Protein AF-A0A2D3W670-F1 (afdb_monomer_lite)

Secondary structure (DSSP, 8-state):
--GGGGGGSTT-------SS--HHHHHHHHHHHHHHHHHHHHHHHTTPPP-PPP----GGG--------TTSSS------HHHHHHHHHHHHHHHHHHHHTT-HHHHHHHHHHHHHHHH-

InterPro domains:
  IPR001943 UVR domain [PF02151] (85-119)
  IPR001943 UVR domain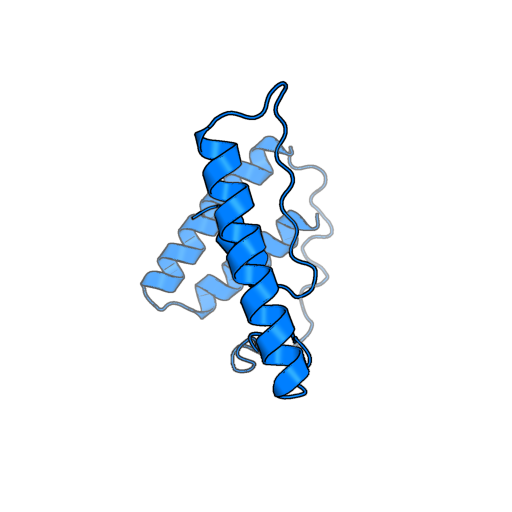 [PS50151] (85-120)
  IPR004807 UvrABC system, subunit B [PTHR24029] (1-119)
  IPR024759 UvrB, YAD/RRR-motif-containing domain [PF12344] (16-57)
  IPR027417 P-loop containing nucleoside triphosphate hydrolase [G3DSA:3.40.50.300] (1-61)
  IPR036876 UVR domain superfamily [SSF46600] (72-119)

Structure (mmCIF, N/CA/C/O backbone):
data_AF-A0A2D3W670-F1
#
_entry.id   AF-A0A2D3W670-F1
#
loop_
_atom_site.group_PDB
_atom_site.id
_atom_site.type_symbol
_atom_site.label_atom_id
_atom_site.label_alt_id
_atom_site.label_comp_id
_atom_site.label_asym_id
_atom_site.label_entity_id
_atom_site.label_seq_id
_atom_site.pdbx_PDB_ins_code
_atom_site.Cartn_x
_atom_site.Cartn_y
_atom_site.Cartn_z
_atom_site.occupancy
_atom_site.B_iso_or_equiv
_atom_site.auth_seq_id
_atom_site.auth_comp_id
_atom_site.auth_asym_id
_atom_site.auth_atom_id
_atom_site.pdbx_PDB_model_num
ATOM 1 N N . GLN A 1 1 ? 5.310 7.045 -2.712 1.00 75.38 1 GLN A N 1
ATOM 2 C CA . GLN A 1 1 ? 4.789 6.709 -1.367 1.00 75.38 1 GLN A CA 1
ATOM 3 C C . GLN A 1 1 ? 3.412 6.044 -1.458 1.00 75.38 1 GLN A C 1
ATOM 5 O O . GLN A 1 1 ? 3.336 4.850 -1.210 1.00 75.38 1 GLN A O 1
ATOM 10 N N . THR A 1 2 ? 2.357 6.732 -1.910 1.00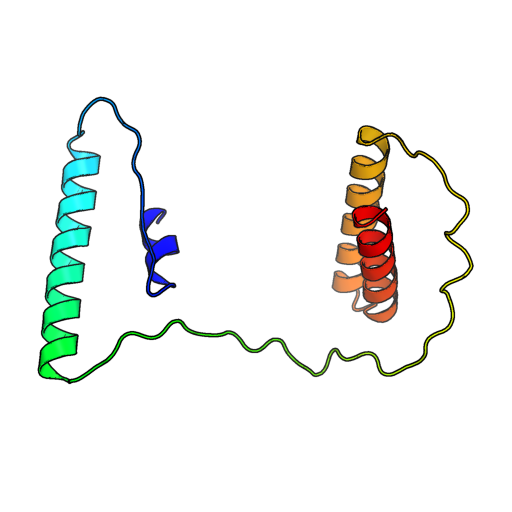 84.62 2 THR A N 1
ATOM 11 C CA . THR A 1 2 ? 0.984 6.175 -1.930 1.00 84.62 2 THR A CA 1
ATOM 12 C C . THR A 1 2 ? 0.784 5.019 -2.918 1.00 84.62 2 THR A C 1
ATOM 14 O O . THR A 1 2 ? 0.377 3.939 -2.505 1.00 84.62 2 THR A O 1
ATOM 17 N N . MET A 1 3 ? 1.154 5.191 -4.195 1.00 88.12 3 MET A N 1
ATOM 18 C CA . MET A 1 3 ? 0.984 4.151 -5.231 1.00 88.12 3 MET A CA 1
ATOM 19 C C . MET A 1 3 ? 1.774 2.867 -4.935 1.00 88.12 3 MET A C 1
ATOM 21 O O . MET A 1 3 ? 1.303 1.764 -5.187 1.00 88.12 3 MET A O 1
ATOM 25 N N . GLY A 1 4 ? 2.957 3.003 -4.327 1.00 87.88 4 GLY A N 1
ATOM 26 C CA . GLY A 1 4 ? 3.829 1.872 -3.992 1.00 87.88 4 GLY A CA 1
ATOM 27 C C . GLY A 1 4 ? 3.239 0.909 -2.958 1.00 87.88 4 GLY A C 1
ATOM 28 O O . GLY A 1 4 ? 3.689 -0.227 -2.866 1.00 87.88 4 GLY A O 1
ATOM 29 N N . ARG A 1 5 ? 2.205 1.318 -2.211 1.00 89.56 5 ARG A N 1
ATOM 30 C CA . ARG A 1 5 ? 1.482 0.415 -1.303 1.00 89.56 5 ARG A CA 1
ATOM 31 C C . ARG A 1 5 ? 0.738 -0.681 -2.067 1.00 89.56 5 ARG A C 1
ATOM 33 O O . ARG A 1 5 ? 0.681 -1.807 -1.584 1.00 89.56 5 ARG A O 1
ATOM 40 N N . ALA A 1 6 ? 0.233 -0.373 -3.263 1.00 91.38 6 ALA A N 1
ATOM 41 C CA . ALA A 1 6 ? -0.463 -1.338 -4.111 1.00 91.38 6 ALA A CA 1
ATOM 42 C C . ALA A 1 6 ? 0.492 -2.359 -4.758 1.00 91.38 6 ALA A C 1
ATOM 44 O O . ALA A 1 6 ? 0.078 -3.474 -5.047 1.00 91.38 6 ALA A O 1
ATOM 45 N N . ALA A 1 7 ? 1.779 -2.029 -4.918 1.00 91.06 7 ALA A N 1
ATOM 46 C CA . ALA A 1 7 ? 2.764 -2.876 -5.602 1.00 91.06 7 ALA A CA 1
ATOM 47 C C . ALA A 1 7 ? 3.150 -4.165 -4.845 1.00 91.06 7 ALA A C 1
ATOM 49 O O . ALA A 1 7 ? 3.924 -4.967 -5.352 1.00 91.06 7 ALA A O 1
ATOM 50 N N . ARG A 1 8 ? 2.634 -4.373 -3.626 1.00 88.69 8 ARG A N 1
ATOM 51 C CA . ARG A 1 8 ? 2.875 -5.585 -2.819 1.00 88.69 8 ARG A CA 1
ATOM 52 C C . ARG A 1 8 ? 1.894 -6.724 -3.115 1.00 88.69 8 ARG A C 1
ATOM 54 O O . ARG A 1 8 ? 1.946 -7.755 -2.453 1.00 88.69 8 ARG A O 1
ATOM 61 N N . ASN A 1 9 ? 0.973 -6.519 -4.052 1.00 88.56 9 ASN A N 1
ATOM 62 C CA . ASN A 1 9 ? -0.035 -7.492 -4.442 1.00 88.56 9 ASN A CA 1
ATOM 63 C C . ASN A 1 9 ? -0.027 -7.653 -5.965 1.00 88.56 9 ASN A C 1
ATOM 65 O O . ASN A 1 9 ? 0.076 -6.663 -6.688 1.00 88.56 9 ASN A O 1
ATOM 69 N N . ILE A 1 10 ? -0.191 -8.888 -6.439 1.00 90.12 10 ILE A N 1
ATOM 70 C CA . ILE A 1 10 ? -0.263 -9.214 -7.869 1.00 90.12 10 ILE A CA 1
ATOM 71 C C . ILE A 1 10 ? -1.364 -8.436 -8.612 1.00 90.12 10 ILE A C 1
ATOM 73 O O . ILE A 1 10 ? -1.161 -7.970 -9.728 1.00 90.12 10 ILE A O 1
ATOM 77 N N . ASN A 1 11 ? -2.503 -8.211 -7.954 1.00 89.31 11 ASN A N 1
ATOM 78 C CA . ASN A 1 11 ? -3.651 -7.470 -8.475 1.00 89.31 11 ASN A CA 1
ATOM 79 C C . ASN A 1 11 ? -3.674 -6.014 -7.987 1.00 89.31 11 ASN A C 1
ATOM 81 O O . ASN A 1 11 ? -4.727 -5.374 -7.975 1.00 89.31 11 ASN A O 1
ATOM 85 N N . GLY A 1 12 ? -2.527 -5.482 -7.558 1.00 91.69 12 GLY A N 1
ATOM 86 C CA . GLY A 1 12 ? -2.387 -4.108 -7.099 1.00 91.69 12 GLY A CA 1
ATOM 87 C C . GLY A 1 12 ? -2.842 -3.095 -8.148 1.00 91.69 12 GLY A C 1
ATOM 88 O O . GLY A 1 12 ? -2.318 -3.057 -9.260 1.00 91.69 12 GLY A O 1
ATOM 89 N N . ARG A 1 13 ? -3.808 -2.244 -7.786 1.00 93.31 13 ARG A N 1
ATOM 90 C CA . ARG A 1 13 ? -4.333 -1.168 -8.638 1.00 93.31 13 ARG A CA 1
ATOM 91 C C . ARG A 1 13 ? -4.428 0.135 -7.854 1.00 93.31 13 ARG A C 1
ATOM 93 O O . ARG A 1 13 ? -4.619 0.126 -6.640 1.00 93.31 13 ARG A O 1
ATOM 100 N N . VAL A 1 14 ? -4.299 1.253 -8.562 1.00 94.31 14 VAL A N 1
ATOM 101 C CA . VAL A 1 14 ? -4.458 2.601 -8.008 1.00 94.31 14 VAL A CA 1
ATOM 102 C C . VAL A 1 14 ? -5.503 3.332 -8.835 1.00 94.31 14 VAL A C 1
ATOM 104 O O . VAL A 1 14 ? -5.388 3.393 -10.055 1.00 94.31 14 VAL A O 1
ATOM 107 N N . LEU A 1 15 ? -6.499 3.900 -8.160 1.00 93.44 15 LEU A N 1
ATOM 108 C CA . LEU A 1 15 ? -7.519 4.755 -8.758 1.00 93.44 15 LEU A CA 1
ATOM 109 C C . LEU A 1 15 ? -7.259 6.192 -8.305 1.00 93.44 15 LEU A C 1
ATOM 111 O O . LEU A 1 15 ? -7.133 6.449 -7.108 1.00 93.44 15 LEU A O 1
ATOM 115 N N . MET A 1 16 ? -7.141 7.115 -9.257 1.00 92.56 16 MET A N 1
ATOM 116 C CA . MET A 1 16 ? -6.983 8.544 -8.992 1.00 92.56 16 MET A CA 1
ATOM 117 C C . MET A 1 16 ? -8.256 9.262 -9.428 1.00 92.56 16 MET A C 1
ATOM 119 O O . MET A 1 16 ? -8.551 9.312 -10.617 1.00 92.56 16 MET A O 1
ATOM 123 N N . PHE A 1 17 ? -9.002 9.807 -8.470 1.00 95.00 17 PHE A N 1
ATOM 124 C CA . PHE A 1 17 ? -10.178 10.627 -8.751 1.00 95.00 17 PHE A CA 1
ATOM 125 C C . PHE A 1 17 ? -9.740 12.079 -8.924 1.00 95.00 17 PHE A C 1
ATOM 127 O O . PHE A 1 17 ? -9.301 12.713 -7.966 1.00 95.00 17 PHE A O 1
ATOM 134 N N . ALA A 1 18 ? -9.820 12.584 -10.151 1.00 93.75 18 ALA A N 1
ATOM 135 C CA . ALA A 1 18 ? -9.494 13.961 -10.489 1.00 93.75 18 ALA A CA 1
ATOM 136 C C . ALA A 1 18 ? -10.287 14.393 -11.725 1.00 93.75 18 ALA A C 1
ATOM 138 O O . ALA A 1 18 ? -10.558 13.577 -12.602 1.00 93.75 18 ALA A O 1
ATOM 139 N N . GLU A 1 19 ? -10.621 15.678 -11.802 1.00 95.62 19 GLU A N 1
ATOM 140 C CA . GLU A 1 19 ? -11.304 16.267 -12.961 1.00 95.62 19 GLU A CA 1
ATOM 141 C C . GLU A 1 19 ? -10.348 16.486 -14.144 1.00 95.62 19 GLU A C 1
ATOM 143 O O . GLU A 1 19 ? -10.726 16.341 -15.302 1.00 95.62 19 GLU A O 1
ATOM 148 N N . LYS A 1 20 ? -9.076 16.781 -13.853 1.00 95.44 20 LYS A N 1
ATOM 149 C CA . LYS A 1 20 ? -8.014 16.946 -14.850 1.00 95.44 20 LYS A CA 1
ATOM 150 C C . LYS A 1 20 ? -6.719 16.289 -14.398 1.00 95.44 20 LYS A C 1
ATOM 152 O O . LYS A 1 20 ? -6.447 16.172 -13.201 1.00 95.44 20 LYS A O 1
ATOM 157 N N . ILE A 1 21 ? -5.888 15.913 -15.364 1.00 94.50 21 ILE A N 1
ATOM 158 C CA . ILE A 1 21 ? -4.539 15.413 -15.102 1.00 94.50 21 ILE A CA 1
ATOM 159 C C . ILE A 1 21 ? -3.634 16.616 -14.834 1.00 94.50 21 ILE A C 1
ATOM 161 O O . ILE A 1 21 ? -3.506 17.507 -15.666 1.00 94.50 21 ILE A O 1
ATOM 165 N N . THR A 1 22 ? -3.025 16.649 -13.651 1.00 96.94 22 THR A N 1
ATOM 166 C CA . THR A 1 22 ? -1.995 17.641 -13.306 1.00 96.94 22 THR A CA 1
ATOM 167 C C . THR A 1 22 ? -0.611 17.148 -13.730 1.00 96.94 22 THR A C 1
ATOM 169 O O . THR A 1 22 ? -0.389 15.939 -13.810 1.00 96.94 22 THR A O 1
ATOM 172 N N . ASP A 1 23 ? 0.358 18.047 -13.901 1.00 95.94 23 ASP A N 1
ATOM 173 C CA . ASP A 1 23 ? 1.739 17.678 -14.259 1.00 95.94 23 ASP A CA 1
ATOM 174 C C . ASP A 1 23 ? 2.362 16.682 -13.266 1.00 95.94 23 ASP A C 1
ATOM 176 O O . ASP A 1 23 ? 3.094 15.766 -13.642 1.00 95.94 23 ASP A O 1
ATOM 180 N N . SER A 1 24 ? 2.041 16.821 -11.975 1.00 94.38 24 SER A N 1
ATOM 181 C CA . SER A 1 24 ? 2.471 15.885 -10.930 1.00 94.38 24 SER A CA 1
ATOM 182 C C . SER A 1 24 ? 1.864 14.494 -11.117 1.00 94.38 24 SER A C 1
ATOM 184 O O . SER A 1 24 ? 2.560 13.491 -10.942 1.00 94.38 24 SER A O 1
ATOM 186 N N . MET A 1 25 ? 0.583 14.417 -11.492 1.00 93.88 25 MET A N 1
ATOM 187 C CA . MET A 1 25 ? -0.064 13.146 -11.826 1.00 93.88 25 MET A CA 1
ATOM 188 C C . MET A 1 25 ? 0.563 12.532 -13.072 1.00 93.88 25 MET A C 1
ATOM 190 O O . MET A 1 25 ? 0.871 11.345 -13.059 1.00 93.88 25 MET A O 1
ATOM 194 N N . GLN A 1 26 ? 0.807 13.333 -14.109 1.00 94.94 26 GLN A N 1
ATOM 195 C CA . GLN A 1 26 ? 1.417 12.865 -15.348 1.00 94.94 26 GLN A CA 1
ATOM 196 C C . GLN A 1 26 ? 2.798 12.253 -15.093 1.00 94.94 26 GLN A C 1
ATOM 198 O O . GLN A 1 26 ? 3.020 11.094 -15.437 1.00 94.94 26 GLN A O 1
ATOM 203 N N . LYS A 1 27 ? 3.682 12.964 -14.380 1.00 95.56 27 LYS A N 1
ATOM 204 C CA . LYS A 1 27 ? 5.013 12.453 -14.001 1.00 95.56 27 LYS A CA 1
ATOM 205 C C . LYS A 1 27 ? 4.929 11.153 -13.195 1.00 95.56 27 LYS A C 1
ATOM 207 O O . LYS A 1 27 ? 5.720 10.230 -13.408 1.00 95.56 27 LYS A O 1
ATOM 212 N N . ALA A 1 28 ? 3.976 11.063 -12.263 1.00 94.06 28 ALA A N 1
ATOM 213 C CA . ALA A 1 28 ? 3.781 9.873 -11.437 1.00 94.06 28 ALA A CA 1
ATOM 214 C C . ALA A 1 28 ? 3.285 8.667 -12.253 1.00 94.06 28 ALA A C 1
ATOM 216 O O . ALA A 1 28 ? 3.793 7.556 -12.072 1.00 94.06 28 ALA A O 1
ATOM 217 N N . ILE A 1 29 ? 2.325 8.885 -13.156 1.00 94.00 29 ILE A N 1
ATOM 218 C CA . ILE A 1 29 ? 1.792 7.863 -14.064 1.00 94.00 29 ILE A CA 1
ATOM 219 C C . ILE A 1 29 ? 2.896 7.376 -14.999 1.00 94.00 29 ILE A C 1
ATOM 221 O O . ILE A 1 29 ? 3.155 6.177 -15.049 1.00 94.00 29 ILE A O 1
ATOM 225 N N . GLU A 1 30 ? 3.603 8.285 -15.667 1.00 95.88 30 GLU A N 1
ATOM 226 C CA . GLU A 1 30 ? 4.663 7.953 -16.622 1.00 95.88 30 GLU A CA 1
ATOM 227 C C . GLU A 1 30 ? 5.791 7.151 -15.965 1.00 95.88 30 GLU A C 1
ATOM 229 O O . GLU A 1 30 ? 6.180 6.090 -16.455 1.00 95.88 30 GLU A O 1
ATOM 234 N N . THR A 1 31 ? 6.254 7.585 -14.789 1.00 95.19 31 THR A N 1
ATOM 235 C CA . THR A 1 31 ? 7.278 6.853 -14.029 1.00 95.19 31 THR A CA 1
ATOM 236 C C . THR A 1 31 ? 6.799 5.451 -13.648 1.00 95.19 31 THR A C 1
ATOM 238 O O . THR A 1 31 ? 7.574 4.493 -13.692 1.00 95.19 31 THR A O 1
ATOM 241 N N . THR A 1 32 ? 5.525 5.313 -13.271 1.00 94.94 32 THR A N 1
ATOM 242 C CA . THR A 1 32 ? 4.934 4.022 -12.892 1.00 94.94 32 THR A CA 1
ATOM 243 C C . THR A 1 32 ? 4.828 3.091 -14.098 1.00 94.94 32 THR A C 1
ATOM 245 O O . THR A 1 32 ? 5.242 1.936 -14.004 1.00 94.94 32 THR A O 1
ATOM 248 N N . MET A 1 33 ? 4.355 3.596 -15.239 1.00 94.69 33 MET A N 1
ATOM 249 C CA . MET A 1 33 ? 4.235 2.830 -16.482 1.00 94.69 33 MET A CA 1
ATOM 250 C C . MET A 1 33 ? 5.606 2.404 -17.013 1.00 94.69 33 MET A C 1
ATOM 252 O O . MET A 1 33 ? 5.797 1.234 -17.336 1.00 94.69 33 MET A O 1
ATOM 256 N N . ARG A 1 34 ? 6.598 3.306 -17.002 1.00 96.88 34 ARG A N 1
ATOM 257 C CA . ARG A 1 34 ? 7.977 2.991 -17.401 1.00 96.88 34 ARG A CA 1
ATOM 258 C C . ARG A 1 34 ? 8.575 1.869 -16.553 1.00 96.88 34 ARG A C 1
ATOM 260 O O . ARG A 1 34 ? 9.166 0.939 -17.091 1.00 96.88 34 ARG A O 1
ATOM 267 N N . ARG A 1 35 ? 8.428 1.938 -15.225 1.00 96.06 35 ARG A N 1
ATOM 268 C CA . ARG A 1 35 ? 8.932 0.892 -14.317 1.00 96.06 35 ARG A CA 1
ATOM 269 C C . ARG A 1 35 ? 8.237 -0.445 -14.550 1.00 96.06 35 ARG A C 1
ATOM 271 O O . ARG A 1 35 ? 8.910 -1.470 -14.555 1.00 96.06 35 ARG A O 1
ATOM 278 N N . ARG A 1 36 ? 6.919 -0.426 -14.760 1.00 94.56 36 ARG A N 1
ATOM 279 C CA . ARG A 1 36 ? 6.131 -1.629 -15.030 1.00 94.56 36 ARG A CA 1
ATOM 280 C C . ARG A 1 36 ? 6.571 -2.320 -16.321 1.00 94.56 36 ARG A C 1
ATOM 282 O O . ARG A 1 36 ? 6.784 -3.523 -16.294 1.00 94.56 36 ARG A O 1
ATOM 289 N N . ALA A 1 37 ? 6.788 -1.567 -17.398 1.00 96.12 37 ALA A N 1
ATOM 290 C CA . ALA A 1 37 ? 7.246 -2.122 -18.672 1.00 96.12 37 ALA A CA 1
ATOM 291 C C . ALA A 1 37 ? 8.608 -2.829 -18.548 1.00 96.12 37 ALA A C 1
ATOM 293 O O . ALA A 1 37 ? 8.777 -3.936 -19.046 1.00 96.12 37 ALA A O 1
ATOM 294 N N . ILE A 1 38 ? 9.561 -2.228 -17.821 1.00 96.50 38 ILE A N 1
ATOM 295 C CA . ILE A 1 38 ? 10.875 -2.844 -17.563 1.00 96.50 38 ILE A CA 1
ATOM 296 C C . ILE A 1 38 ? 10.722 -4.142 -16.757 1.00 96.50 38 ILE A C 1
ATOM 298 O O . ILE A 1 38 ? 11.374 -5.135 -17.058 1.00 96.50 38 ILE A O 1
ATOM 302 N N . GLN A 1 39 ? 9.854 -4.144 -15.742 1.00 94.75 39 GLN A N 1
ATOM 303 C CA . GLN A 1 39 ? 9.591 -5.329 -14.920 1.00 94.75 39 GLN A CA 1
ATOM 304 C C . GLN A 1 39 ? 8.919 -6.448 -15.722 1.00 94.75 39 GLN A C 1
ATOM 306 O O . GLN A 1 39 ? 9.286 -7.606 -15.563 1.00 94.75 39 GLN A O 1
ATOM 311 N N . GLU A 1 40 ? 7.955 -6.120 -16.583 1.00 94.25 40 GLU A N 1
ATOM 312 C CA . GLU A 1 40 ? 7.285 -7.091 -17.453 1.00 94.25 40 GLU A CA 1
ATOM 313 C C . GLU A 1 40 ? 8.264 -7.697 -18.465 1.00 94.25 40 GLU A C 1
ATOM 315 O O . GLU A 1 40 ? 8.294 -8.918 -18.603 1.00 94.25 40 GLU A O 1
ATOM 320 N N . ALA A 1 41 ? 9.121 -6.880 -19.087 1.00 96.00 41 ALA A N 1
ATOM 321 C CA . ALA A 1 41 ? 10.167 -7.357 -19.991 1.00 96.00 41 ALA A CA 1
ATOM 322 C C . ALA A 1 41 ? 11.167 -8.279 -19.275 1.00 96.00 41 ALA A C 1
ATOM 324 O O . ALA A 1 41 ? 11.428 -9.385 -19.739 1.00 96.00 41 ALA A O 1
ATOM 325 N N . PHE A 1 42 ? 11.658 -7.867 -18.102 1.00 96.88 42 PHE A N 1
ATOM 326 C CA . PHE A 1 42 ? 12.568 -8.679 -17.293 1.00 96.88 42 PHE A CA 1
ATOM 327 C C . PHE A 1 42 ? 11.933 -10.016 -16.888 1.00 96.88 42 PHE A C 1
ATOM 329 O O . PHE A 1 42 ? 12.568 -11.064 -16.988 1.00 96.88 42 PHE A O 1
ATOM 336 N N . ASN A 1 43 ? 10.663 -9.992 -16.476 1.00 95.25 43 ASN A N 1
ATOM 337 C CA . ASN A 1 43 ? 9.929 -11.196 -16.107 1.00 95.25 43 ASN A CA 1
ATOM 338 C C . ASN A 1 43 ? 9.742 -12.145 -17.296 1.00 95.25 43 ASN A C 1
ATOM 340 O O . ASN A 1 43 ? 9.874 -13.352 -17.118 1.00 95.25 43 ASN A O 1
ATOM 344 N N . GLN A 1 44 ? 9.452 -11.622 -18.490 1.00 94.50 44 GLN A N 1
ATOM 345 C CA . GLN A 1 44 ? 9.323 -12.428 -19.707 1.00 94.50 44 GLN A CA 1
ATOM 346 C C . GLN A 1 44 ? 10.656 -13.062 -20.110 1.00 94.50 44 GLN A C 1
ATOM 348 O O . GLN A 1 44 ? 10.698 -14.259 -20.374 1.00 94.50 44 GLN A O 1
ATOM 353 N N . GLU A 1 45 ? 11.739 -12.284 -20.098 1.00 95.88 45 GLU A N 1
ATOM 354 C CA . GLU A 1 45 ? 13.086 -12.755 -20.437 1.00 95.88 45 GLU A CA 1
ATOM 355 C C . GLU A 1 45 ? 13.571 -13.861 -19.487 1.00 95.88 45 GLU A C 1
ATOM 357 O O . GLU A 1 45 ? 14.207 -14.819 -19.918 1.00 95.88 45 GLU A O 1
ATOM 362 N N . HIS A 1 46 ? 13.218 -13.770 -18.201 1.00 95.25 46 HIS A N 1
ATOM 363 C CA . HIS A 1 46 ? 13.670 -14.703 -17.164 1.00 95.25 46 HIS A CA 1
ATOM 364 C C . HIS A 1 46 ? 12.623 -15.763 -16.777 1.00 95.25 46 HIS A C 1
ATOM 366 O O . HIS A 1 46 ? 12.847 -16.529 -15.840 1.00 95.25 46 HIS A O 1
ATOM 372 N N . GLY A 1 47 ? 11.464 -15.805 -17.444 1.00 93.25 47 GLY A N 1
ATOM 373 C CA . GLY A 1 47 ? 10.379 -16.742 -17.124 1.00 93.25 47 GLY A CA 1
ATOM 374 C C . GLY A 1 47 ? 9.788 -16.577 -15.713 1.00 93.25 47 GLY A C 1
ATOM 375 O O . GLY A 1 47 ? 9.281 -17.536 -15.130 1.00 93.25 47 GLY A O 1
ATOM 376 N N . ILE A 1 48 ? 9.857 -15.377 -15.130 1.00 92.88 48 ILE A N 1
ATOM 377 C CA . ILE A 1 48 ? 9.385 -15.100 -13.768 1.00 92.88 48 ILE A CA 1
ATOM 378 C C . ILE A 1 48 ? 7.876 -14.859 -13.788 1.00 92.88 48 ILE A C 1
ATOM 380 O O . ILE A 1 48 ? 7.384 -13.897 -14.377 1.00 92.88 48 ILE A O 1
ATOM 384 N N . THR A 1 49 ? 7.130 -15.688 -13.060 1.00 90.00 49 THR A N 1
ATOM 385 C CA . THR A 1 49 ? 5.706 -15.441 -12.798 1.00 90.00 49 THR A CA 1
ATOM 386 C C . THR A 1 49 ? 5.559 -14.624 -11.506 1.00 90.00 49 THR A C 1
ATOM 388 O O . THR A 1 49 ? 6.062 -15.056 -10.464 1.00 90.00 49 THR A O 1
ATOM 391 N N . PRO A 1 50 ? 4.893 -13.454 -11.517 1.00 89.81 50 PRO A N 1
ATOM 392 C CA . PRO A 1 50 ? 4.679 -12.661 -10.308 1.00 89.81 50 PRO A CA 1
ATOM 393 C C . PRO A 1 50 ? 3.851 -13.420 -9.266 1.00 89.81 50 PRO A C 1
ATOM 395 O O . PRO A 1 50 ? 2.810 -13.980 -9.591 1.00 89.81 50 PRO A O 1
ATOM 398 N N . HIS A 1 51 ? 4.271 -13.386 -8.002 1.00 87.50 51 HIS A N 1
ATOM 399 C CA . HIS A 1 51 ? 3.538 -13.984 -6.885 1.00 87.50 51 HIS A CA 1
ATOM 400 C C . HIS A 1 51 ? 3.434 -12.990 -5.725 1.00 87.50 51 HIS A C 1
ATOM 402 O O . HIS A 1 51 ? 4.370 -12.241 -5.443 1.00 87.50 51 HIS A O 1
ATOM 408 N N . SER A 1 52 ? 2.291 -12.981 -5.034 1.00 86.44 52 SER A N 1
ATOM 409 C CA . SER A 1 52 ? 2.122 -12.176 -3.819 1.00 86.44 52 SER A CA 1
ATOM 410 C C . SER A 1 52 ? 2.835 -12.848 -2.645 1.00 86.44 52 SER A C 1
ATOM 412 O O . SER A 1 52 ? 2.637 -14.034 -2.394 1.00 86.44 52 SER A O 1
ATOM 414 N N . THR A 1 53 ? 3.627 -12.095 -1.883 1.00 77.81 53 THR A N 1
ATOM 415 C CA . THR A 1 53 ? 4.278 -12.622 -0.679 1.00 77.81 53 THR A CA 1
ATOM 416 C C . THR A 1 53 ? 3.250 -12.857 0.428 1.00 77.81 53 THR A C 1
ATOM 418 O O . THR A 1 53 ? 2.607 -11.918 0.899 1.00 77.81 53 THR A O 1
ATOM 421 N N . THR A 1 54 ? 3.120 -14.099 0.894 1.00 73.62 54 THR A N 1
ATOM 422 C CA . THR A 1 54 ? 2.346 -14.429 2.096 1.00 73.62 54 THR A CA 1
ATOM 423 C C . THR A 1 54 ? 3.246 -14.331 3.321 1.00 73.62 54 THR A C 1
ATOM 425 O O . THR A 1 54 ? 4.209 -15.088 3.451 1.00 73.62 54 THR A O 1
ATOM 428 N N . ARG A 1 55 ? 2.940 -13.424 4.250 1.00 71.12 55 ARG A N 1
ATOM 429 C CA . ARG A 1 55 ? 3.573 -13.449 5.571 1.00 71.12 55 ARG A CA 1
ATOM 430 C C . ARG A 1 55 ? 2.914 -14.573 6.370 1.00 71.12 55 ARG A C 1
ATOM 432 O O . ARG A 1 55 ? 1.719 -14.483 6.644 1.00 71.12 55 ARG A O 1
ATOM 439 N N . LYS A 1 56 ? 3.660 -15.628 6.712 1.00 62.31 56 LYS A N 1
ATOM 440 C CA . LYS A 1 56 ? 3.171 -16.633 7.663 1.00 62.31 56 LYS A CA 1
ATOM 441 C C . LYS A 1 56 ? 2.962 -15.943 9.011 1.00 62.31 56 LYS A C 1
ATOM 443 O O . LYS A 1 56 ? 3.819 -15.184 9.458 1.00 62.31 56 LYS A O 1
ATOM 448 N N . MET A 1 57 ? 1.787 -16.139 9.592 1.00 58.16 57 MET A N 1
ATOM 449 C CA . MET A 1 57 ? 1.508 -15.733 10.963 1.00 58.16 57 MET A CA 1
ATOM 450 C C . MET A 1 57 ? 2.248 -16.720 11.869 1.00 58.16 57 MET A C 1
ATOM 452 O O . MET A 1 57 ? 2.203 -17.918 11.594 1.00 58.16 57 MET A O 1
ATOM 456 N N . ASP A 1 58 ? 2.968 -16.235 12.880 1.00 56.00 58 ASP A N 1
ATOM 457 C CA . ASP A 1 58 ? 3.683 -17.116 13.806 1.00 56.00 58 ASP A CA 1
ATOM 458 C C . ASP A 1 58 ? 2.681 -18.049 14.498 1.00 56.00 58 ASP A C 1
ATOM 460 O O . ASP A 1 58 ? 1.828 -17.610 15.271 1.00 56.00 58 ASP A O 1
ATOM 464 N N . GLU A 1 59 ? 2.766 -19.348 14.202 1.00 56.12 59 GLU A N 1
ATOM 465 C CA . GLU A 1 59 ? 1.882 -20.370 14.779 1.00 56.12 59 GLU A CA 1
ATOM 466 C C . GLU A 1 59 ? 2.189 -20.663 16.255 1.00 56.12 59 GLU A C 1
ATOM 468 O O . GLU A 1 59 ? 1.391 -21.312 16.925 1.00 56.12 59 GLU A O 1
ATOM 473 N N . ASN A 1 60 ? 3.284 -20.116 16.792 1.00 53.09 60 ASN A N 1
ATOM 474 C CA . ASN A 1 60 ? 3.662 -20.222 18.205 1.00 53.09 60 ASN A CA 1
ATOM 475 C C . ASN A 1 60 ? 2.738 -19.428 19.153 1.00 53.09 60 ASN A C 1
ATOM 477 O O . ASN A 1 60 ? 2.965 -19.416 20.357 1.00 53.09 60 ASN A O 1
ATOM 481 N N . LEU A 1 61 ? 1.700 -18.762 18.628 1.00 50.09 61 LEU A N 1
ATOM 482 C CA . LEU A 1 61 ? 0.629 -18.129 19.408 1.00 50.09 61 LEU A CA 1
ATOM 483 C C . LEU A 1 61 ? -0.686 -18.933 19.392 1.00 50.09 61 LEU A C 1
ATOM 485 O O . LEU A 1 61 ? -1.767 -18.370 19.591 1.00 50.09 61 LEU A O 1
ATOM 489 N N . LYS A 1 62 ? -0.627 -20.243 19.131 1.00 45.44 62 LYS A N 1
ATOM 490 C CA . LYS A 1 62 ? -1.762 -21.137 19.377 1.00 45.44 62 LYS A CA 1
ATOM 491 C C . LYS A 1 62 ? -1.851 -21.398 20.882 1.00 45.44 62 LYS A C 1
ATOM 493 O O . LYS A 1 62 ? -1.076 -22.165 21.435 1.00 45.44 62 LYS A O 1
ATOM 498 N N . LEU A 1 63 ? -2.792 -20.717 21.534 1.00 49.66 63 LEU A N 1
ATOM 499 C CA . LEU A 1 63 ? -3.325 -21.132 22.830 1.00 49.66 63 LEU A CA 1
ATOM 500 C C . LEU A 1 63 ? -4.016 -22.487 22.628 1.00 49.66 63 LEU A C 1
ATOM 502 O O . LEU A 1 63 ? -5.152 -22.548 22.156 1.00 49.66 63 LEU A O 1
ATOM 506 N N . GLU A 1 64 ? -3.315 -23.571 22.940 1.00 47.72 64 GLU A N 1
ATOM 507 C CA . GLU A 1 64 ? -3.964 -24.810 23.353 1.00 47.72 64 GLU A CA 1
ATOM 508 C C . GLU A 1 64 ? -4.622 -24.542 24.709 1.00 47.72 64 GLU A C 1
ATOM 510 O O . GLU A 1 64 ? -3.946 -24.345 25.710 1.00 47.72 64 GLU A O 1
ATOM 515 N N . GLU A 1 65 ? -5.942 -24.381 24.716 1.00 43.66 65 GLU A N 1
ATOM 516 C CA . GLU A 1 65 ? -6.853 -25.362 25.313 1.00 43.66 65 GLU A CA 1
ATOM 517 C C . GLU A 1 65 ? -8.243 -24.785 25.609 1.00 43.66 65 GLU A C 1
ATOM 519 O O . GLU A 1 65 ? -8.426 -23.688 26.129 1.00 43.66 65 GLU A O 1
ATOM 524 N N . GLN A 1 66 ? -9.206 -25.649 25.289 1.00 38.84 66 GLN A N 1
ATOM 525 C CA . GLN A 1 66 ? -10.456 -25.896 25.995 1.00 38.84 66 GLN A CA 1
ATOM 526 C C . GLN A 1 66 ? -11.533 -24.803 25.974 1.00 38.84 66 GLN A C 1
ATOM 528 O O . GLN A 1 66 ? -11.595 -23.840 26.734 1.00 38.84 66 GLN A O 1
ATOM 533 N N . ALA A 1 67 ? -12.480 -25.084 25.080 1.00 45.03 67 ALA A N 1
ATOM 534 C CA . ALA A 1 67 ? -13.905 -24.913 25.276 1.00 45.03 67 ALA A CA 1
ATOM 535 C C . ALA A 1 67 ? -14.340 -24.997 26.752 1.00 45.03 67 ALA A C 1
ATOM 537 O O . ALA A 1 67 ? -14.618 -26.074 27.247 1.00 45.03 67 ALA A O 1
ATOM 538 N N . GLU A 1 68 ? -14.487 -23.852 27.411 1.00 44.28 68 GLU A N 1
ATOM 539 C CA . GLU A 1 68 ? -15.503 -23.617 28.439 1.00 44.28 68 GLU A CA 1
ATOM 540 C C . GLU A 1 68 ? -15.566 -22.115 28.726 1.00 44.28 68 GLU A C 1
ATOM 542 O O . GLU A 1 68 ? -14.768 -21.579 29.477 1.00 44.28 68 GLU A O 1
ATOM 547 N N . LEU A 1 69 ? -16.470 -21.404 28.040 1.00 40.06 69 LEU A N 1
ATOM 548 C CA . LEU A 1 69 ? -17.079 -20.123 28.462 1.00 40.06 69 LEU A CA 1
ATOM 549 C C . LEU A 1 69 ? -18.131 -19.668 27.428 1.00 40.06 69 LEU A C 1
ATOM 551 O O . LEU A 1 69 ? -18.318 -18.475 27.175 1.00 40.06 69 LEU A O 1
ATOM 555 N N . TYR A 1 70 ? -18.843 -20.623 26.817 1.00 39.38 70 TYR A N 1
ATOM 556 C CA . TYR A 1 70 ? -19.944 -20.337 25.890 1.00 39.38 70 TYR A CA 1
ATOM 557 C C . TYR A 1 70 ? -21.213 -19.825 26.609 1.00 39.38 70 TYR A C 1
ATOM 559 O O . TYR A 1 70 ? -22.162 -19.418 25.955 1.00 39.38 70 TYR A O 1
ATOM 567 N N . ASN A 1 71 ? -21.232 -19.754 27.948 1.00 40.09 71 ASN A N 1
ATOM 568 C CA . ASN A 1 71 ? -22.473 -19.541 28.708 1.00 40.09 71 ASN A CA 1
ATOM 569 C C . ASN A 1 71 ? -22.559 -18.275 29.582 1.00 40.09 71 ASN A C 1
ATOM 571 O O . ASN A 1 71 ? -23.516 -18.152 30.339 1.00 40.09 71 ASN A O 1
ATOM 575 N N . VAL A 1 72 ? -21.642 -17.302 29.484 1.00 43.09 72 VAL A N 1
ATOM 576 C CA . VAL A 1 72 ? -21.730 -16.078 30.328 1.00 43.09 72 VAL A CA 1
ATOM 577 C C . VAL A 1 72 ? -22.228 -14.834 29.575 1.00 43.09 72 VAL A C 1
ATOM 579 O O . VAL A 1 72 ? -22.761 -13.920 30.193 1.00 43.09 72 VAL A O 1
ATOM 582 N N . TYR A 1 73 ? -22.155 -14.799 28.240 1.00 43.38 73 TYR A N 1
ATOM 583 C CA . TYR A 1 73 ? -22.520 -13.604 27.456 1.00 43.38 73 TYR A CA 1
ATOM 584 C C . TYR A 1 73 ? -23.848 -13.702 26.694 1.00 43.38 73 TYR A C 1
ATOM 586 O O . TYR A 1 73 ? -24.179 -12.800 25.931 1.00 43.38 73 TYR A O 1
ATOM 594 N N . SER A 1 74 ? -24.665 -14.731 26.943 1.00 41.97 74 SER A N 1
ATOM 595 C CA . SER A 1 74 ? -26.041 -14.805 26.419 1.00 41.97 74 SER A CA 1
ATOM 596 C C . SER A 1 74 ? -27.003 -13.791 27.060 1.00 41.97 74 SER A C 1
ATOM 598 O O . SER A 1 74 ? -28.184 -13.767 26.730 1.00 41.97 74 SER A O 1
ATOM 600 N N . LYS A 1 75 ? -26.520 -12.930 27.967 1.00 47.44 75 LYS A N 1
ATOM 601 C CA . LYS A 1 75 ? -27.320 -11.900 28.639 1.00 47.44 75 LYS A CA 1
ATOM 602 C C . LYS A 1 75 ? -26.608 -10.552 28.666 1.00 47.44 75 LYS A C 1
ATOM 604 O O . LYS A 1 75 ? -26.183 -10.090 29.722 1.00 47.44 75 LYS A O 1
ATOM 609 N N . THR A 1 76 ? -26.479 -9.885 27.524 1.00 46.81 76 THR A N 1
ATOM 610 C CA . THR A 1 76 ? -26.406 -8.413 27.531 1.00 46.81 76 THR A CA 1
ATOM 611 C C . THR A 1 76 ? -26.884 -7.855 26.201 1.00 46.81 76 THR A C 1
ATOM 613 O O . THR A 1 76 ? -26.118 -7.457 25.326 1.00 46.81 76 THR A O 1
ATOM 616 N N . ASP A 1 77 ? -28.205 -7.851 26.064 1.00 53.28 77 ASP A N 1
ATOM 617 C CA . ASP A 1 77 ? -28.912 -7.025 25.104 1.00 53.28 77 ASP A CA 1
ATOM 618 C C . ASP A 1 77 ? -28.448 -5.557 25.197 1.00 53.28 77 ASP A C 1
ATOM 620 O O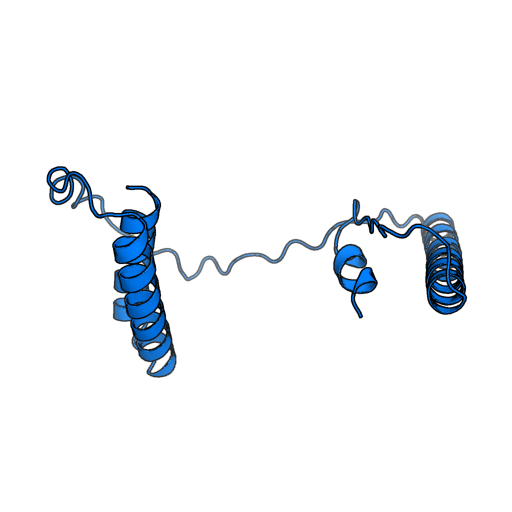 . ASP A 1 77 ? -28.541 -4.914 26.242 1.00 53.28 77 ASP A O 1
ATOM 624 N N . LYS A 1 78 ? -28.004 -5.039 24.045 1.00 60.41 78 LYS A N 1
ATOM 625 C CA . LYS A 1 78 ? -28.024 -3.624 23.628 1.00 60.41 78 LYS A CA 1
ATOM 626 C C . LYS A 1 78 ? -27.127 -2.640 24.396 1.00 60.41 78 LYS A C 1
ATOM 628 O O . LYS A 1 78 ? -27.600 -1.693 25.018 1.00 60.41 78 LYS A O 1
ATOM 633 N N . ILE A 1 79 ? -25.811 -2.742 24.186 1.00 60.22 79 ILE A N 1
ATOM 634 C CA . ILE A 1 79 ? -24.901 -1.594 24.369 1.00 60.22 79 ILE A CA 1
ATOM 635 C C . ILE A 1 79 ? -25.022 -0.663 23.141 1.00 60.22 79 ILE A C 1
ATOM 637 O O . ILE A 1 79 ? -24.860 -1.136 22.011 1.00 60.22 79 ILE A O 1
ATOM 641 N N . PRO A 1 80 ? -25.252 0.656 23.307 1.00 68.44 80 PRO A N 1
ATOM 642 C CA . PRO A 1 80 ? -25.261 1.612 22.201 1.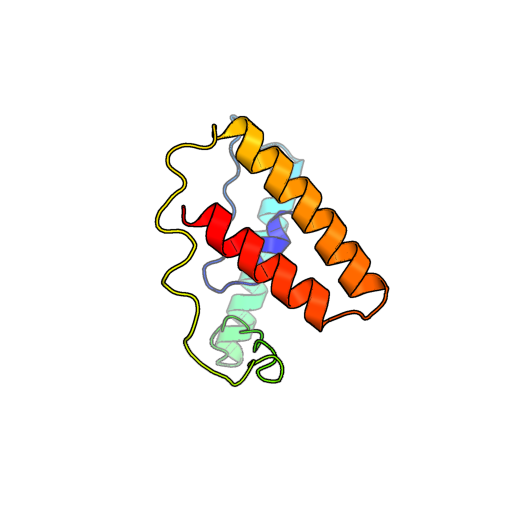00 68.44 80 PRO A CA 1
ATOM 643 C C . PRO A 1 80 ? -23.945 1.585 21.394 1.00 68.44 80 PRO A C 1
ATOM 645 O O . PRO A 1 80 ? -22.862 1.562 21.993 1.00 68.44 80 PRO A O 1
ATOM 648 N N . PRO A 1 81 ? -23.980 1.681 20.047 1.00 67.69 81 PRO A N 1
ATOM 649 C CA . PRO A 1 81 ? -22.779 1.609 19.203 1.00 67.69 81 PRO A CA 1
ATOM 650 C C . PRO A 1 81 ? -21.682 2.621 19.569 1.00 67.69 81 PRO A C 1
ATOM 652 O O . PRO A 1 81 ? -20.494 2.358 19.378 1.00 67.69 81 PRO A O 1
ATOM 655 N N . SER A 1 82 ? -22.064 3.782 20.108 1.00 70.12 82 SER A N 1
ATOM 656 C CA . SER A 1 82 ? -21.144 4.834 20.554 1.00 70.12 82 SER A CA 1
ATOM 657 C C . SER A 1 82 ? -20.372 4.453 21.822 1.00 70.12 82 SER A C 1
ATOM 659 O O . SER A 1 82 ? -19.161 4.661 21.885 1.00 70.12 82 SER A O 1
ATOM 661 N N . GLN A 1 83 ? -21.042 3.855 22.810 1.00 71.75 83 GLN A N 1
ATOM 662 C CA . GLN A 1 83 ? -20.424 3.404 24.062 1.00 71.75 83 GLN A CA 1
ATOM 663 C C . GLN A 1 83 ? -19.518 2.198 23.815 1.00 71.75 83 GLN A C 1
ATOM 665 O O . GLN A 1 83 ? -18.392 2.148 24.303 1.00 71.75 83 GLN A O 1
ATOM 670 N N . LYS A 1 84 ? -19.952 1.291 22.940 1.00 75.12 84 LYS A N 1
ATOM 671 C CA . LYS A 1 84 ? -19.174 0.132 22.506 1.00 75.12 84 LYS A CA 1
ATOM 672 C C . LYS A 1 84 ? -17.829 0.517 21.879 1.00 75.12 84 LYS A C 1
ATOM 674 O O . LYS A 1 84 ? -16.807 -0.080 22.201 1.00 75.12 84 LYS A O 1
ATOM 679 N N . LYS A 1 85 ? -17.800 1.554 21.029 1.00 80.81 85 LYS A N 1
ATOM 680 C CA . LYS A 1 85 ? -16.548 2.072 20.445 1.00 80.81 85 LYS A CA 1
ATOM 681 C C . LYS A 1 85 ? -15.593 2.634 21.501 1.00 80.81 85 LYS A C 1
ATOM 683 O O . LYS A 1 85 ? -14.394 2.398 21.390 1.00 80.81 85 LYS A O 1
ATOM 688 N N . LYS A 1 86 ? -16.109 3.347 22.511 1.00 82.88 86 LYS A N 1
ATOM 689 C CA . LYS A 1 86 ? -15.290 3.883 23.615 1.00 82.88 86 LYS A CA 1
ATOM 690 C C . LYS A 1 86 ? -14.667 2.7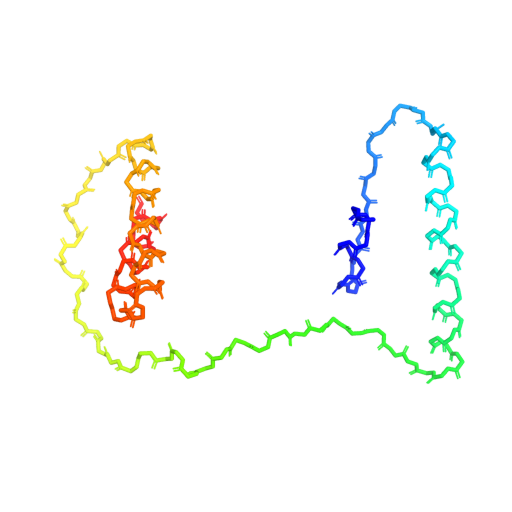59 24.442 1.00 82.88 86 LYS A C 1
ATOM 692 O O . LYS A 1 86 ? -13.455 2.743 24.613 1.00 82.88 86 LYS A O 1
ATOM 697 N N . ILE A 1 87 ? -15.476 1.774 24.830 1.00 80.75 87 ILE A N 1
ATOM 698 C CA . ILE A 1 87 ? -15.024 0.600 25.590 1.00 80.75 87 ILE A CA 1
ATOM 699 C C . ILE A 1 87 ? -13.958 -0.175 24.804 1.00 80.75 87 ILE A C 1
ATOM 701 O O . ILE A 1 87 ? -12.914 -0.522 25.345 1.00 80.75 87 ILE A O 1
ATOM 705 N N . ILE A 1 88 ? -14.165 -0.395 23.501 1.00 83.81 88 ILE A N 1
ATOM 706 C CA . ILE A 1 88 ? -13.163 -1.050 22.647 1.00 83.81 88 ILE A CA 1
ATOM 707 C C . ILE A 1 88 ? -11.858 -0.243 22.600 1.00 83.81 88 ILE A C 1
ATOM 709 O O . ILE A 1 88 ? -10.783 -0.840 22.641 1.00 83.81 88 ILE A O 1
ATOM 713 N N . ALA A 1 89 ? -11.921 1.088 22.516 1.00 86.69 89 ALA A N 1
ATOM 714 C CA . ALA A 1 89 ? -10.729 1.933 22.489 1.00 86.69 89 ALA A CA 1
ATOM 715 C C . ALA A 1 89 ? -9.938 1.858 23.807 1.00 86.69 89 ALA A C 1
ATOM 717 O O . ALA A 1 89 ? -8.715 1.715 23.776 1.00 86.69 89 ALA A O 1
ATOM 718 N N . GLU A 1 90 ? -10.627 1.882 24.949 1.00 86.94 90 GLU A N 1
ATOM 719 C CA . GLU A 1 90 ? -10.018 1.738 26.277 1.00 86.94 90 GLU A CA 1
ATOM 720 C C . GLU A 1 90 ? -9.378 0.358 26.463 1.00 86.94 90 GLU A C 1
ATOM 722 O O . GLU A 1 90 ? -8.205 0.266 26.828 1.00 86.94 90 GLU A O 1
ATOM 727 N N . LEU A 1 91 ? -10.094 -0.716 26.112 1.00 87.31 91 LEU A N 1
ATOM 728 C CA . LEU A 1 91 ? -9.562 -2.081 26.159 1.00 87.31 91 LEU A CA 1
ATOM 729 C C . LEU A 1 91 ? -8.361 -2.260 25.223 1.00 87.31 91 LEU A C 1
ATOM 731 O O . LEU A 1 91 ? -7.395 -2.928 25.580 1.00 87.31 91 LEU A O 1
ATOM 735 N N . THR A 1 92 ? -8.385 -1.635 24.041 1.00 87.06 92 THR A N 1
ATOM 736 C CA . THR A 1 92 ? -7.254 -1.675 23.099 1.00 87.06 92 THR A CA 1
ATOM 737 C C . THR A 1 92 ? -6.031 -0.981 23.693 1.00 87.06 92 THR A C 1
ATOM 739 O O . THR A 1 92 ? -4.916 -1.481 23.551 1.00 87.06 92 THR A O 1
ATOM 742 N N . LYS A 1 93 ? -6.222 0.142 24.395 1.00 92.19 93 LYS A N 1
ATOM 743 C CA . LYS A 1 93 ? -5.134 0.841 25.087 1.00 92.19 93 LYS A CA 1
ATOM 744 C C . LYS A 1 93 ? -4.538 -0.027 26.198 1.00 92.19 93 LYS A C 1
ATOM 746 O O . LYS A 1 93 ? -3.326 -0.220 26.214 1.00 92.19 93 LYS A O 1
ATOM 751 N N . ALA A 1 94 ? -5.381 -0.621 27.042 1.00 86.75 94 ALA A N 1
ATOM 752 C CA . ALA A 1 94 ? -4.946 -1.527 28.105 1.00 86.75 94 ALA A CA 1
ATOM 753 C C . ALA A 1 94 ? -4.227 -2.775 27.556 1.00 86.75 94 ALA A C 1
ATOM 755 O O . ALA A 1 94 ? -3.229 -3.217 28.119 1.00 86.75 94 ALA A O 1
ATOM 756 N N . MET A 1 95 ? -4.688 -3.319 26.424 1.00 92.12 95 MET A N 1
ATOM 757 C CA . MET A 1 95 ? -4.049 -4.450 25.743 1.00 92.12 95 MET A CA 1
ATOM 758 C C . MET A 1 95 ? -2.644 -4.085 25.252 1.00 92.12 95 MET A C 1
ATOM 760 O O . MET A 1 95 ? -1.709 -4.865 25.420 1.00 92.12 95 MET A O 1
ATOM 764 N N . MET A 1 96 ? -2.485 -2.895 24.666 1.00 89.12 96 MET A N 1
ATOM 765 C CA . MET A 1 96 ? -1.191 -2.397 24.192 1.00 89.12 96 MET A CA 1
ATOM 766 C C . MET A 1 96 ? -0.231 -2.097 25.350 1.00 89.12 96 MET A C 1
ATOM 768 O O . MET A 1 96 ? 0.963 -2.359 25.229 1.00 89.12 96 MET A O 1
ATOM 772 N N . GLU A 1 97 ? -0.733 -1.580 26.474 1.00 92.50 97 GLU A N 1
ATOM 773 C CA . GLU A 1 97 ? 0.058 -1.374 27.694 1.00 92.50 97 GLU A CA 1
ATOM 774 C C . GLU A 1 97 ? 0.523 -2.707 28.295 1.00 92.50 97 GLU A C 1
ATOM 776 O O . GLU A 1 97 ? 1.712 -2.862 28.571 1.00 92.50 97 GLU A O 1
ATOM 781 N N . ALA A 1 98 ? -0.368 -3.698 28.401 1.00 89.00 98 ALA A N 1
ATOM 782 C CA . ALA A 1 98 ? -0.019 -5.047 28.851 1.00 89.00 98 ALA A CA 1
ATOM 783 C C . ALA A 1 98 ? 1.028 -5.700 27.931 1.00 89.00 98 ALA A C 1
ATOM 785 O O . ALA A 1 98 ? 2.025 -6.235 28.409 1.00 89.00 98 ALA A O 1
ATOM 786 N N . ALA A 1 99 ? 0.867 -5.573 26.609 1.00 90.69 99 ALA A N 1
ATOM 787 C CA . ALA A 1 99 ? 1.849 -6.063 25.642 1.00 90.69 99 ALA A CA 1
ATOM 788 C C . ALA A 1 99 ? 3.210 -5.354 25.774 1.00 90.69 99 ALA A C 1
ATOM 790 O O . ALA A 1 99 ? 4.251 -5.986 25.610 1.00 90.69 99 ALA A O 1
ATOM 791 N N . LYS A 1 100 ? 3.218 -4.055 26.105 1.00 91.06 100 LYS A N 1
ATOM 792 C CA . LYS A 1 100 ? 4.446 -3.271 26.316 1.00 91.06 100 LYS A CA 1
ATOM 793 C C . LYS A 1 100 ? 5.205 -3.696 27.576 1.00 91.06 100 LYS A C 1
ATOM 795 O O . LYS A 1 100 ? 6.429 -3.632 27.583 1.00 91.06 100 LYS A O 1
ATOM 800 N N . ILE A 1 101 ? 4.489 -4.125 28.614 1.00 94.38 101 ILE A N 1
ATOM 801 C CA . ILE A 1 101 ? 5.059 -4.616 29.882 1.00 94.38 101 ILE A CA 1
ATOM 802 C C . ILE A 1 101 ? 5.345 -6.134 29.812 1.00 94.38 101 ILE A C 1
ATOM 804 O O . ILE A 1 101 ? 5.804 -6.725 30.780 1.00 94.38 101 ILE A O 1
ATOM 808 N N . LEU A 1 102 ? 5.158 -6.763 28.641 1.00 90.19 102 LEU A N 1
ATOM 809 C CA . LEU A 1 102 ? 5.367 -8.198 28.393 1.00 90.19 102 LEU A CA 1
ATOM 810 C C . LEU A 1 102 ? 4.368 -9.117 29.132 1.00 90.19 102 LEU A C 1
ATOM 812 O O . LEU A 1 102 ? 4.586 -10.321 29.241 1.00 90.19 102 LEU A O 1
ATOM 816 N N . GLU A 1 103 ? 3.225 -8.582 29.576 1.00 90.06 103 GLU A N 1
ATOM 817 C CA . GLU A 1 103 ? 2.105 -9.345 30.149 1.00 90.06 103 GLU A CA 1
ATOM 818 C C . GLU A 1 103 ? 1.220 -9.940 29.034 1.00 90.06 103 GLU A C 1
ATOM 820 O O . GLU A 1 103 ? 0.076 -9.525 28.808 1.00 90.06 103 GLU A O 1
ATOM 825 N N . PHE A 1 104 ? 1.751 -10.920 28.300 1.00 86.12 104 PHE A N 1
ATOM 826 C CA . PHE A 1 104 ? 1.086 -11.474 27.114 1.00 86.12 104 PHE A CA 1
ATOM 827 C C . PHE A 1 104 ? -0.234 -12.192 27.416 1.00 86.12 104 PHE A C 1
ATOM 829 O O . PHE A 1 104 ? -1.174 -12.085 26.630 1.00 86.12 104 PHE A O 1
ATOM 836 N N . GLU A 1 105 ? -0.359 -12.850 28.570 1.00 83.62 105 GLU A N 1
ATOM 837 C CA . GLU A 1 105 ? -1.608 -13.506 28.984 1.00 83.62 105 GLU A CA 1
ATOM 838 C C . GLU A 1 105 ? -2.752 -12.504 29.165 1.00 83.62 105 GLU A C 1
ATOM 840 O O . GLU A 1 105 ? -3.889 -12.730 28.743 1.00 83.62 105 GLU A O 1
ATOM 845 N N . LYS A 1 106 ? -2.448 -11.354 29.772 1.00 83.62 106 LYS A N 1
ATOM 846 C CA . LYS A 1 106 ? -3.420 -10.284 29.990 1.00 83.62 106 LYS A CA 1
ATOM 847 C C . LYS A 1 106 ? -3.783 -9.603 28.676 1.00 83.62 106 LYS A C 1
ATOM 849 O O . LYS A 1 106 ? -4.961 -9.346 28.431 1.00 83.62 106 LYS A O 1
ATOM 854 N N . ALA A 1 107 ? -2.801 -9.374 27.803 1.00 88.06 107 ALA A N 1
ATOM 855 C CA . ALA A 1 107 ? -3.048 -8.864 26.458 1.00 88.06 107 ALA A CA 1
ATOM 856 C C . ALA A 1 107 ? -3.934 -9.822 25.635 1.00 88.06 107 ALA A C 1
ATOM 858 O O . ALA A 1 107 ? -4.865 -9.368 24.970 1.00 88.06 107 ALA A O 1
ATOM 859 N N . ALA A 1 108 ? -3.714 -11.137 25.729 1.00 87.62 108 ALA A N 1
ATOM 860 C CA . ALA A 1 108 ? -4.539 -12.144 25.059 1.00 87.62 108 ALA A CA 1
ATOM 861 C C . ALA A 1 108 ? -5.990 -12.134 25.570 1.00 87.62 108 ALA A C 1
ATOM 863 O O . ALA A 1 108 ? -6.922 -12.054 24.770 1.00 87.62 108 ALA A O 1
ATOM 864 N N . LYS A 1 109 ? -6.199 -12.088 26.894 1.00 86.31 109 LYS A N 1
ATOM 865 C CA . LYS A 1 109 ? -7.545 -11.977 27.488 1.00 86.31 109 LYS A CA 1
ATOM 866 C C . LYS A 1 109 ? -8.282 -10.716 27.026 1.00 86.31 109 LYS A C 1
ATOM 868 O O . LYS A 1 109 ? -9.461 -10.782 26.677 1.00 86.31 109 LYS A O 1
ATOM 873 N N . LEU A 1 110 ? -7.592 -9.573 26.989 1.00 86.81 110 LEU A N 1
ATOM 874 C CA . LEU A 1 110 ? -8.161 -8.305 26.516 1.00 86.81 110 LEU A CA 1
ATOM 875 C C . LEU A 1 110 ? -8.504 -8.356 25.019 1.00 86.81 110 LEU A C 1
ATOM 877 O O . LEU A 1 110 ? -9.562 -7.869 24.618 1.00 86.81 110 LEU A O 1
ATOM 881 N N . ARG A 1 111 ? -7.663 -8.994 24.194 1.00 86.25 111 ARG A N 1
ATOM 882 C CA . ARG A 1 111 ? -7.936 -9.227 22.766 1.00 86.25 111 ARG A CA 1
ATOM 883 C C . ARG A 1 111 ? -9.230 -10.014 22.568 1.00 86.25 111 ARG A C 1
ATOM 885 O O . ARG A 1 111 ? -10.080 -9.597 21.782 1.00 86.25 111 ARG A O 1
ATOM 892 N N . ASP A 1 112 ? -9.398 -11.108 23.301 1.00 85.44 112 ASP A N 1
ATOM 893 C CA . ASP A 1 112 ? -10.561 -11.984 23.151 1.00 85.44 112 ASP A CA 1
ATOM 894 C C . ASP A 1 112 ? -11.849 -11.291 23.636 1.00 85.44 112 ASP A C 1
ATOM 896 O O . ASP A 1 112 ? -12.912 -11.446 23.031 1.00 85.44 112 ASP A O 1
ATOM 900 N N . GLN A 1 113 ? -11.766 -10.443 24.670 1.00 81.25 113 GLN A N 1
ATOM 901 C CA . GLN A 1 113 ? -12.874 -9.574 25.092 1.00 81.25 113 GLN A CA 1
ATOM 902 C C . GLN A 1 113 ? -13.254 -8.547 24.014 1.00 81.25 113 GLN A C 1
ATOM 904 O O . GLN A 1 113 ? -14.441 -8.355 23.737 1.00 81.25 113 GLN A O 1
ATOM 909 N N . ILE A 1 114 ? -12.268 -7.915 23.364 1.00 84.75 114 ILE A N 1
ATOM 910 C CA . ILE A 1 114 ? -12.505 -6.985 22.247 1.00 84.75 114 ILE A CA 1
ATOM 911 C C . ILE A 1 114 ? -13.175 -7.709 21.074 1.00 84.75 114 ILE A C 1
ATOM 913 O O . ILE A 1 114 ? -14.081 -7.155 20.447 1.00 84.75 114 ILE A O 1
ATOM 917 N N . GLU A 1 115 ? -12.754 -8.935 20.763 1.00 82.12 115 GLU A N 1
ATOM 918 C CA . GLU A 1 115 ? -13.329 -9.719 19.669 1.00 82.12 115 GLU A CA 1
ATOM 919 C C . GLU A 1 115 ? -14.778 -10.129 19.956 1.00 82.12 115 GLU A C 1
ATOM 921 O O . GLU A 1 115 ? -15.638 -9.980 19.085 1.00 82.12 115 GLU A O 1
ATOM 926 N N . LYS A 1 116 ? -15.076 -10.547 21.194 1.00 78.62 116 LYS A N 1
ATOM 927 C CA . LYS A 1 116 ? -16.449 -10.817 21.649 1.00 78.62 116 LYS A CA 1
ATOM 928 C C . LYS A 1 116 ? -17.333 -9.582 21.519 1.00 78.62 116 LYS A C 1
ATOM 930 O O . LYS A 1 11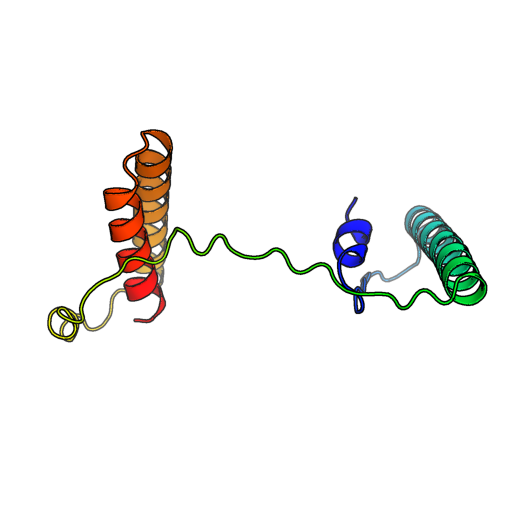6 ? -18.414 -9.667 20.945 1.00 78.62 116 LYS A O 1
ATOM 935 N N . LEU A 1 117 ? -16.850 -8.424 21.975 1.00 77.38 117 LEU A N 1
ATOM 936 C CA . LEU A 1 117 ? -17.587 -7.173 21.831 1.00 77.38 117 LEU A CA 1
ATOM 937 C C . LEU A 1 117 ? -17.816 -6.835 20.358 1.00 77.38 117 LEU A C 1
ATOM 939 O O . LEU A 1 117 ? -18.925 -6.471 20.009 1.00 77.38 117 LEU A O 1
ATOM 943 N N . LYS A 1 118 ? -16.830 -6.976 19.468 1.00 74.88 118 LYS A N 1
ATOM 944 C CA . LYS A 1 118 ? -17.013 -6.673 18.036 1.00 74.88 118 LYS A CA 1
ATOM 945 C C . LYS A 1 118 ? -18.019 -7.585 17.319 1.00 74.88 118 LYS A C 1
ATOM 947 O O . LYS A 1 118 ? -18.598 -7.120 16.341 1.00 74.88 118 LYS A O 1
ATOM 952 N N . LYS A 1 119 ? -18.172 -8.842 17.755 1.00 73.12 119 LYS A N 1
ATOM 953 C CA . LYS A 1 119 ? -19.089 -9.830 17.154 1.00 73.12 119 LYS A CA 1
ATOM 954 C C . LYS A 1 119 ? -20.527 -9.744 17.685 1.00 73.12 119 LYS A C 1
ATOM 956 O O . LYS A 1 119 ? -21.439 -10.081 16.936 1.00 73.12 119 LYS A O 1
ATOM 961 N N . ALA A 1 120 ? -20.711 -9.331 18.945 1.00 58.81 120 ALA A N 1
ATOM 962 C CA . ALA A 1 120 ? -22.013 -8.903 19.483 1.00 58.81 120 ALA A CA 1
ATOM 963 C C . ALA A 1 120 ? -22.488 -7.605 18.808 1.00 58.81 120 ALA A C 1
ATOM 965 O O . ALA A 1 120 ? -23.543 -7.055 19.180 1.00 58.81 120 ALA A O 1
#

pLDDT: mean 80.24, std 17.62, range [38.84, 96.94]

Radius of gyration: 23.44 Å; chains: 1; bounding box: 43×44×51 Å

Foldseek 3Di:
DVQVVQVLAPPRDDDDDDPDQDPVNVVVVVVVVVVVVVVVVVCVVVVNDDDHDDDDDPPVPDPDDDDDDPPDPPDDPDDDPVVLVVVLVVLVVVLVVCVVVVVPVSNVVSVVVSVVSVVD

Organism: NCBI:txid366522

Sequence (120 aa):
QTMGRAARNINGRVLMFAEKITDSMQKAIETTMRRRAIQEAFNQEHGITPHSTTRKMDENLKLEEQAELYNVYSKTDKIPPSQKKKIIAELTKAMMEAAKILEFEKAAKLRDQIEKLKKA